Protein AF-A0A954X189-F1 (afdb_monomer)

Radius of gyration: 16.91 Å; Cα contacts (8 Å, |Δi|>4): 92; chains: 1; bounding box: 47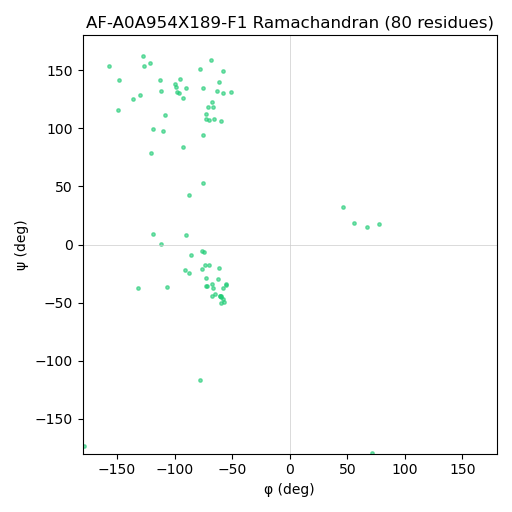×26×45 Å

Sequence (82 aa):
MPQSRTRPLLLAHYMPWYEAAPEQGQWGWHWTMNHFDPEREDERRAIASHYYPAIGPYDSGDAKVIEYHLLLMKIAGIDGVI

Foldseek 3Di:
DPDPPDDDAAAAADDLQWADDVVVLDGGCQFQVVPARQVPQDVHGTGPDPDADPVGRDHSPDPVVVVVVVVVCVVVVHPYYD

Mean predicted aligned error: 4.97 Å

Secondary structure (DSSP, 8-state):
------PPP-EE-------EEGGGTEE-HHHHTTT--TT-BSSSB--S-SSPPTT-S--TT-HHHHHHHHHHHHHTT--EE-

Structure (mmCIF, N/CA/C/O backbone):
data_AF-A0A954X189-F1
#
_entry.id   AF-A0A954X189-F1
#
loop_
_atom_site.group_PDB
_atom_site.id
_atom_site.type_symbol
_atom_site.label_atom_id
_atom_site.label_alt_id
_atom_site.label_comp_id
_atom_site.label_asym_id
_atom_site.label_entity_id
_atom_site.label_seq_id
_atom_site.pdbx_PDB_ins_code
_atom_site.Cartn_x
_atom_site.Cartn_y
_atom_site.Cartn_z
_atom_site.occupancy
_atom_site.B_iso_or_equiv
_atom_site.auth_seq_id
_atom_site.auth_comp_id
_atom_site.auth_asym_id
_atom_site.auth_atom_id
_atom_site.pdbx_PDB_model_num
ATOM 1 N N . MET A 1 1 ? -32.281 7.982 28.656 1.00 46.09 1 MET A N 1
ATOM 2 C CA . MET A 1 1 ? -31.211 8.276 27.679 1.00 46.09 1 MET A CA 1
ATOM 3 C C . MET A 1 1 ? -30.423 6.993 27.470 1.00 46.09 1 MET A C 1
ATOM 5 O O . MET A 1 1 ? -29.958 6.464 28.475 1.00 46.09 1 MET A O 1
ATOM 9 N N . PRO A 1 2 ? -30.324 6.431 26.254 1.00 58.00 2 PRO A N 1
ATOM 10 C CA . PRO A 1 2 ? -29.439 5.295 26.032 1.00 58.00 2 PRO A CA 1
ATOM 11 C C . PRO A 1 2 ? -27.995 5.743 26.286 1.00 58.00 2 PRO A C 1
ATOM 13 O O . PRO A 1 2 ? -27.575 6.812 25.846 1.00 58.00 2 PRO A O 1
ATOM 16 N N . GLN A 1 3 ? -27.265 4.956 27.067 1.00 56.88 3 GLN A N 1
ATOM 17 C CA . GLN A 1 3 ? -25.877 5.224 27.421 1.00 56.88 3 GLN A CA 1
ATOM 18 C C . GLN A 1 3 ? -25.022 5.098 26.151 1.00 56.88 3 GLN A C 1
ATOM 20 O O . GLN A 1 3 ? -24.981 4.035 25.533 1.00 56.88 3 GLN A O 1
ATOM 25 N N . SER A 1 4 ? -24.364 6.184 25.743 1.00 65.19 4 SER A N 1
ATOM 26 C CA . SER A 1 4 ? -23.361 6.162 24.676 1.00 65.19 4 SER A CA 1
ATOM 27 C C . SER A 1 4 ? -22.230 5.218 25.087 1.00 65.19 4 SER A C 1
ATOM 29 O O . SER A 1 4 ? -21.435 5.553 25.964 1.00 65.19 4 SER A O 1
ATOM 31 N N . ARG A 1 5 ? -22.154 4.032 24.476 1.00 68.12 5 ARG A N 1
ATOM 32 C CA . ARG A 1 5 ? -20.985 3.154 24.603 1.00 68.12 5 ARG A CA 1
ATOM 33 C C . ARG A 1 5 ? -19.824 3.801 23.854 1.00 68.12 5 ARG A C 1
ATOM 35 O O . ARG A 1 5 ? -19.807 3.804 22.627 1.00 68.12 5 ARG A O 1
ATOM 42 N N . THR A 1 6 ? -18.850 4.333 24.583 1.00 81.69 6 THR A N 1
ATOM 43 C CA . THR A 1 6 ? -17.554 4.715 24.017 1.00 81.69 6 THR A CA 1
ATOM 44 C C . THR A 1 6 ? -16.862 3.436 23.550 1.00 81.69 6 THR A C 1
ATOM 46 O O . THR A 1 6 ? -16.485 2.600 24.372 1.00 81.69 6 THR A O 1
ATOM 49 N N . ARG A 1 7 ? -16.765 3.230 22.232 1.00 89.56 7 ARG A N 1
ATOM 50 C CA . ARG A 1 7 ? -15.993 2.111 21.675 1.00 89.56 7 ARG A CA 1
ATOM 51 C C . ARG A 1 7 ? -14.493 2.439 21.705 1.00 89.56 7 ARG A C 1
ATOM 53 O O . ARG A 1 7 ? -14.153 3.622 21.628 1.00 89.56 7 ARG A O 1
ATOM 60 N N . PRO A 1 8 ? -13.609 1.432 21.821 1.00 93.50 8 PRO A N 1
ATOM 61 C CA . PRO A 1 8 ? -12.167 1.644 21.735 1.00 93.50 8 PRO A CA 1
ATOM 62 C C . PRO A 1 8 ? -11.767 2.283 20.400 1.00 93.50 8 PRO A C 1
ATOM 64 O O . PRO A 1 8 ? -12.406 2.019 19.383 1.00 93.50 8 PRO A O 1
ATOM 67 N N . LEU A 1 9 ? -10.694 3.078 20.410 1.00 95.25 9 LEU A N 1
ATOM 68 C CA . LEU A 1 9 ? -10.059 3.575 19.190 1.00 95.25 9 LEU A CA 1
ATOM 69 C C . LEU A 1 9 ? -9.421 2.399 18.439 1.00 95.25 9 LEU A C 1
ATOM 71 O O . LEU A 1 9 ? -8.568 1.709 19.002 1.00 95.25 9 LEU A O 1
ATOM 75 N N . LEU A 1 10 ? -9.820 2.181 17.186 1.00 96.62 10 LEU A N 1
ATOM 76 C CA . LEU A 1 10 ? -9.286 1.114 16.341 1.00 96.62 10 LEU A CA 1
ATOM 77 C C . LEU A 1 10 ? -8.389 1.698 15.247 1.00 96.62 10 LEU A C 1
ATOM 79 O O . LEU A 1 10 ? -8.880 2.347 14.327 1.00 96.62 10 LEU A O 1
ATOM 83 N N . LEU A 1 11 ? -7.084 1.436 15.329 1.00 97.88 11 LEU A N 1
ATOM 84 C CA . LEU A 1 11 ? -6.095 1.883 14.345 1.00 97.88 11 LEU A CA 1
ATOM 85 C C . LEU A 1 11 ? -5.511 0.690 13.587 1.00 97.88 11 LEU A C 1
ATOM 87 O O . LEU A 1 11 ? -5.260 -0.359 14.184 1.00 97.88 11 LEU A O 1
ATOM 91 N N . ALA A 1 12 ? -5.277 0.859 12.288 1.00 97.75 12 ALA A N 1
ATOM 92 C CA . ALA A 1 12 ? -4.576 -0.117 11.460 1.00 97.75 12 ALA A CA 1
ATOM 93 C C . ALA A 1 12 ? -3.108 0.282 11.273 1.00 97.75 12 ALA A C 1
ATOM 95 O O . ALA A 1 12 ? -2.818 1.432 10.967 1.00 97.75 12 ALA A O 1
ATOM 96 N N . HIS A 1 13 ? -2.191 -0.675 11.403 1.00 97.94 13 HIS A N 1
ATOM 97 C CA . HIS A 1 13 ? -0.805 -0.479 10.984 1.00 97.94 13 HIS A CA 1
ATOM 98 C C . HIS A 1 13 ? -0.754 -0.484 9.452 1.00 97.94 13 HIS A C 1
ATOM 100 O O . HIS A 1 13 ? -1.064 -1.508 8.832 1.00 97.94 13 HIS A O 1
ATOM 106 N N . TYR A 1 14 ? -0.445 0.661 8.847 1.00 97.38 14 TYR A N 1
ATOM 107 C CA . TYR A 1 14 ? -0.497 0.856 7.400 1.00 97.38 14 TYR A CA 1
ATOM 108 C C . TYR A 1 14 ? 0.905 1.043 6.834 1.00 97.38 14 TYR A C 1
ATOM 110 O O . TYR A 1 14 ? 1.677 1.856 7.327 1.00 97.38 14 TYR A O 1
ATOM 118 N N . MET A 1 15 ? 1.223 0.317 5.763 1.00 97.00 15 MET A N 1
ATOM 119 C CA . MET A 1 15 ? 2.563 0.319 5.180 1.00 97.00 15 MET A CA 1
ATOM 120 C C . MET A 1 15 ? 2.575 1.035 3.819 1.00 97.00 15 MET A C 1
ATOM 122 O O . MET A 1 15 ? 2.234 0.413 2.809 1.00 97.00 15 MET A O 1
ATOM 126 N N . PRO A 1 16 ? 2.971 2.322 3.750 1.00 95.44 16 PRO A N 1
ATOM 127 C CA . PRO A 1 16 ? 2.978 3.116 2.518 1.00 95.44 16 PRO A CA 1
ATOM 128 C C . PRO A 1 16 ? 4.289 2.960 1.723 1.00 95.44 16 PRO A C 1
ATOM 130 O O . PRO A 1 16 ? 4.865 3.943 1.269 1.00 95.44 16 PRO A O 1
ATOM 133 N N . TRP A 1 17 ? 4.807 1.737 1.612 1.00 96.38 17 TRP A N 1
ATOM 134 C CA . TRP A 1 17 ? 6.166 1.454 1.118 1.00 96.38 17 TRP A CA 1
ATOM 135 C C . TRP A 1 17 ? 6.218 0.590 -0.153 1.00 96.38 17 TRP A C 1
ATOM 137 O O . TRP A 1 17 ? 7.275 0.110 -0.551 1.00 96.38 17 TRP A O 1
ATOM 147 N N . TYR A 1 18 ? 5.071 0.334 -0.777 1.00 97.62 18 TYR A N 1
ATOM 148 C CA . TYR A 1 18 ? 4.994 -0.409 -2.034 1.00 97.62 18 TYR A CA 1
ATOM 149 C C . TYR A 1 18 ? 5.090 0.552 -3.215 1.00 97.62 18 TYR A C 1
ATOM 151 O O . TYR A 1 18 ? 4.389 1.559 -3.216 1.00 97.62 18 TYR A O 1
ATOM 15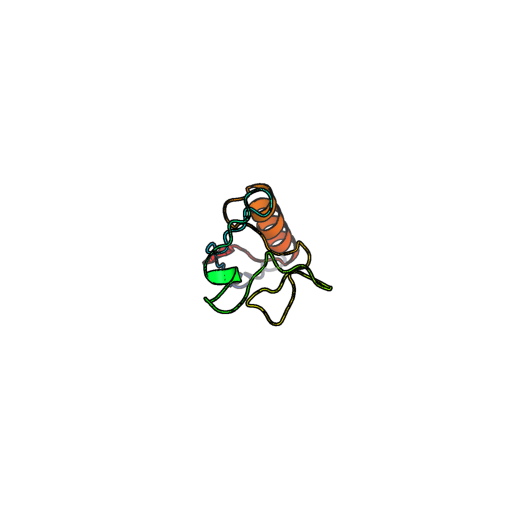9 N N . GLU A 1 19 ? 5.898 0.223 -4.219 1.00 96.81 19 GLU A N 1
ATOM 160 C CA . GLU A 1 19 ? 6.070 1.025 -5.438 1.00 96.81 19 GLU A CA 1
ATOM 161 C C . GLU A 1 19 ? 5.905 0.119 -6.656 1.00 96.81 19 GLU A C 1
ATOM 163 O O . GLU A 1 19 ? 6.547 -0.933 -6.734 1.00 96.81 19 GLU A O 1
ATOM 168 N N . ALA A 1 20 ? 5.055 0.504 -7.600 1.00 95.38 20 ALA A N 1
ATOM 169 C CA . ALA A 1 20 ? 4.806 -0.273 -8.805 1.00 95.38 20 ALA A CA 1
ATOM 170 C C . ALA A 1 20 ? 4.454 0.653 -9.971 1.00 95.38 20 ALA A C 1
ATOM 172 O O . ALA A 1 20 ? 3.386 1.261 -10.000 1.00 95.38 20 ALA A O 1
ATOM 173 N N . ALA A 1 21 ? 5.303 0.671 -10.995 1.00 87.88 21 ALA A N 1
ATOM 174 C CA . ALA A 1 21 ? 4.988 1.267 -12.287 1.00 87.88 21 ALA A CA 1
ATOM 175 C C . ALA A 1 21 ? 5.102 0.187 -13.375 1.00 87.88 21 ALA A C 1
ATOM 177 O O . ALA A 1 21 ? 6.107 0.148 -14.088 1.00 87.88 21 ALA A O 1
ATOM 178 N N . PRO A 1 22 ? 4.088 -0.695 -13.518 1.00 79.75 22 PRO A N 1
ATOM 179 C CA . PRO A 1 22 ? 4.138 -1.822 -14.452 1.00 79.75 22 PRO A CA 1
ATOM 180 C C . PRO A 1 22 ? 4.364 -1.377 -15.900 1.00 79.75 22 PRO A C 1
ATOM 182 O O . PRO A 1 22 ? 5.144 -1.989 -16.616 1.00 79.75 22 PRO A O 1
ATOM 185 N N . GLU A 1 23 ? 3.761 -0.252 -16.295 1.00 82.56 23 GLU A N 1
ATOM 186 C CA . GLU A 1 23 ? 3.936 0.368 -17.620 1.00 82.56 23 GLU A CA 1
ATOM 187 C C . GLU A 1 23 ? 5.389 0.801 -17.901 1.00 82.56 23 GLU A C 1
ATOM 189 O O . GLU A 1 23 ? 5.771 1.012 -19.049 1.00 82.56 23 GLU A O 1
ATOM 194 N N . GLN A 1 24 ? 6.201 0.969 -16.853 1.00 85.00 24 GLN A N 1
ATOM 195 C CA . GLN A 1 24 ? 7.607 1.378 -16.924 1.00 85.00 24 GLN A CA 1
ATOM 196 C C . GLN A 1 24 ? 8.569 0.256 -16.500 1.00 85.00 24 GLN A C 1
ATOM 198 O O . GLN A 1 24 ? 9.777 0.492 -16.458 1.00 85.00 24 GLN A O 1
ATOM 203 N N . GLY A 1 25 ? 8.056 -0.926 -16.139 1.00 84.12 25 GLY A N 1
ATOM 204 C CA . GLY A 1 25 ? 8.864 -2.040 -15.632 1.00 84.12 25 GLY A CA 1
ATOM 205 C C . GLY A 1 25 ? 9.517 -1.799 -14.265 1.00 84.12 25 GLY A C 1
ATOM 206 O O . GLY A 1 25 ? 10.450 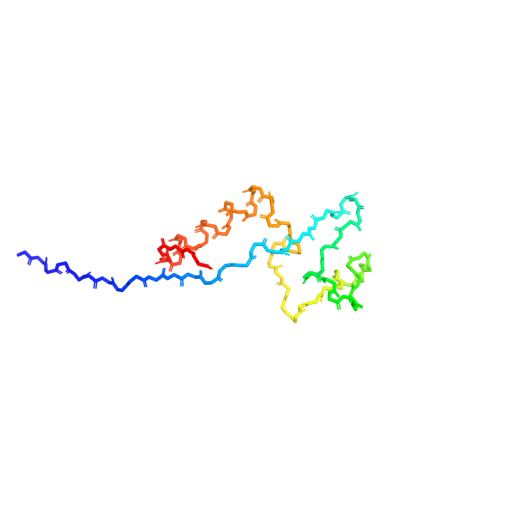-2.505 -13.883 1.00 84.12 25 GLY A O 1
ATOM 207 N N . GLN A 1 26 ? 9.079 -0.782 -13.514 1.00 90.44 26 GLN A N 1
ATOM 208 C CA . GLN A 1 26 ? 9.708 -0.416 -12.241 1.00 90.44 26 GLN A CA 1
ATOM 209 C C . GLN A 1 26 ? 8.952 -1.008 -11.055 1.00 90.44 26 GLN A C 1
ATOM 211 O O . GLN A 1 26 ? 7.732 -0.869 -10.936 1.00 90.44 26 GLN A O 1
ATOM 216 N N . TRP A 1 27 ? 9.709 -1.631 -10.153 1.00 95.25 27 TRP A N 1
ATOM 217 C CA . TRP A 1 27 ? 9.192 -2.348 -8.994 1.00 95.25 27 TRP A CA 1
ATOM 218 C C . TRP A 1 27 ? 10.007 -2.015 -7.748 1.00 95.25 27 TRP A C 1
ATOM 220 O O . TRP A 1 27 ? 11.227 -2.190 -7.724 1.00 95.25 27 TRP A O 1
ATOM 230 N N . GLY A 1 28 ? 9.324 -1.564 -6.698 1.00 95.62 28 GLY A N 1
ATOM 231 C CA . GLY A 1 28 ? 9.940 -1.261 -5.411 1.00 95.62 28 GLY A CA 1
ATOM 232 C C . GLY A 1 28 ? 10.432 -2.504 -4.679 1.00 95.62 28 GLY A C 1
ATOM 233 O O . GLY A 1 28 ? 9.939 -3.620 -4.880 1.00 95.62 28 GLY A O 1
ATOM 234 N N . TRP A 1 29 ? 11.370 -2.297 -3.752 1.00 96.69 29 TRP A N 1
ATOM 235 C CA . TRP A 1 29 ? 11.978 -3.377 -2.970 1.00 96.69 29 TRP A CA 1
ATOM 236 C C . TRP A 1 29 ? 10.946 -4.238 -2.231 1.00 96.69 29 TRP A C 1
ATOM 238 O O . TRP A 1 29 ? 11.115 -5.447 -2.141 1.00 96.69 29 TRP A O 1
ATOM 248 N N . HIS A 1 30 ? 9.834 -3.666 -1.767 1.00 97.06 30 HIS A N 1
ATOM 249 C CA . HIS A 1 30 ? 8.804 -4.427 -1.052 1.00 97.06 30 HIS A CA 1
ATOM 250 C C . HIS A 1 30 ? 8.010 -5.409 -1.927 1.00 97.06 30 HIS A C 1
ATOM 252 O O . HIS A 1 30 ? 7.413 -6.340 -1.386 1.00 97.06 30 HIS A O 1
ATOM 258 N N . TRP A 1 31 ? 8.027 -5.260 -3.257 1.00 97.00 31 TRP A N 1
ATOM 259 C CA . TRP A 1 31 ? 7.475 -6.268 -4.169 1.00 97.00 31 TRP A CA 1
ATOM 260 C C . TRP A 1 31 ? 8.505 -7.299 -4.624 1.00 97.00 31 TRP A C 1
ATOM 262 O O . TRP A 1 31 ? 8.111 -8.394 -5.016 1.00 97.00 31 TRP A O 1
ATOM 272 N N . THR A 1 32 ? 9.801 -6.987 -4.562 1.00 96.19 32 THR A N 1
ATOM 273 C CA . THR A 1 32 ? 10.862 -7.841 -5.120 1.00 96.19 32 THR A CA 1
ATOM 274 C C . THR A 1 32 ? 11.673 -8.569 -4.049 1.00 96.19 32 THR A C 1
ATOM 276 O O . THR A 1 32 ? 12.080 -9.710 -4.249 1.00 96.19 32 THR A O 1
ATOM 279 N N . MET A 1 33 ? 11.931 -7.939 -2.901 1.00 96.25 33 MET A N 1
ATOM 280 C CA . MET A 1 33 ? 12.819 -8.405 -1.826 1.00 96.25 33 MET A CA 1
ATOM 281 C C . MET A 1 33 ? 14.175 -8.930 -2.346 1.00 96.25 33 MET A C 1
ATOM 283 O O . MET A 1 33 ? 14.743 -9.863 -1.782 1.00 96.25 33 MET A O 1
ATOM 287 N N . ASN A 1 34 ? 14.685 -8.353 -3.446 1.00 93.00 34 ASN A N 1
ATOM 288 C CA . ASN A 1 34 ? 15.885 -8.794 -4.183 1.00 93.00 34 ASN A CA 1
ATOM 289 C C . ASN A 1 34 ? 15.865 -10.261 -4.669 1.00 93.00 34 ASN A C 1
ATOM 291 O O . ASN A 1 34 ? 16.919 -10.824 -4.965 1.00 93.00 34 ASN A O 1
ATOM 295 N N . HIS A 1 35 ? 14.693 -10.893 -4.737 1.00 94.12 35 HIS A N 1
ATOM 296 C CA . HIS A 1 35 ? 14.554 -12.302 -5.115 1.00 94.12 35 HIS A CA 1
ATOM 297 C C . HIS A 1 35 ? 13.481 -12.537 -6.181 1.00 94.12 35 HIS A C 1
ATOM 299 O O . HIS A 1 35 ? 13.653 -13.377 -7.060 1.00 94.12 35 HIS A O 1
ATOM 305 N N . PHE A 1 36 ? 12.383 -11.794 -6.100 1.00 94.38 36 PHE A N 1
ATOM 306 C CA . PHE A 1 36 ? 11.238 -11.908 -6.984 1.00 94.38 36 PHE A CA 1
ATOM 307 C C . PHE A 1 36 ? 11.331 -10.889 -8.117 1.00 94.38 36 PHE A C 1
ATOM 309 O O . PHE A 1 36 ? 11.767 -9.756 -7.910 1.00 94.38 36 PHE A O 1
ATOM 316 N N . ASP A 1 37 ? 10.902 -11.313 -9.302 1.00 93.75 37 ASP A N 1
ATOM 317 C CA . ASP A 1 37 ? 10.899 -10.521 -10.528 1.00 93.75 37 ASP A CA 1
ATOM 318 C C . ASP A 1 37 ? 9.453 -10.370 -11.034 1.00 93.75 37 ASP A C 1
ATOM 320 O O . ASP A 1 37 ? 8.924 -11.299 -11.653 1.00 93.75 37 ASP A O 1
ATOM 324 N N . PRO A 1 38 ? 8.791 -9.230 -10.770 1.00 93.62 38 PRO A N 1
ATOM 325 C CA . PRO A 1 38 ? 7.396 -9.049 -11.147 1.00 93.62 38 PRO A CA 1
ATOM 326 C C . PRO A 1 38 ? 7.170 -8.811 -12.650 1.00 93.62 38 PRO A C 1
ATOM 328 O O . PRO A 1 38 ? 6.008 -8.779 -13.070 1.00 93.62 38 PRO A O 1
ATOM 331 N N . GLU A 1 39 ? 8.226 -8.652 -13.460 1.00 91.75 39 GLU A N 1
ATOM 332 C CA . GLU A 1 39 ? 8.108 -8.658 -14.929 1.00 91.75 39 GLU A CA 1
ATOM 333 C C . GLU A 1 39 ? 7.917 -10.071 -15.485 1.00 91.75 39 GLU A C 1
ATOM 335 O O . GLU A 1 39 ? 7.379 -10.246 -16.580 1.00 91.75 39 GLU A O 1
ATOM 340 N N . ARG A 1 40 ? 8.298 -11.103 -14.722 1.00 88.44 40 ARG A N 1
ATOM 341 C CA . ARG A 1 40 ? 7.993 -12.493 -15.067 1.00 88.44 40 ARG A CA 1
ATOM 342 C C . ARG A 1 40 ? 6.525 -12.773 -14.778 1.00 88.44 40 ARG A C 1
ATOM 344 O O . ARG A 1 40 ? 6.120 -13.083 -13.655 1.00 88.44 40 ARG A O 1
ATOM 351 N N . GLU A 1 41 ? 5.727 -12.621 -15.823 1.00 79.31 41 GLU A N 1
ATOM 352 C CA . GLU A 1 41 ? 4.308 -12.950 -15.860 1.00 79.31 41 GLU A CA 1
ATOM 353 C C . GLU A 1 41 ? 4.111 -14.380 -16.370 1.00 79.31 41 GLU A C 1
ATOM 355 O O . GLU A 1 41 ? 3.874 -14.602 -17.555 1.00 79.31 41 GLU A O 1
ATOM 360 N N . ASP A 1 42 ? 4.219 -15.351 -15.460 1.00 82.38 42 ASP A N 1
ATOM 361 C CA . ASP A 1 42 ? 3.718 -16.706 -15.709 1.00 82.38 4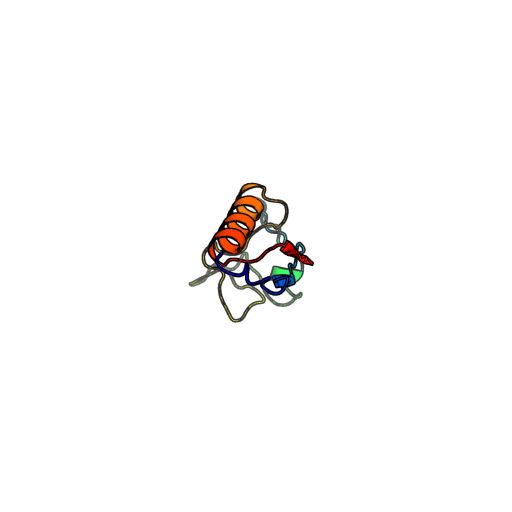2 ASP A CA 1
ATOM 362 C C . ASP A 1 42 ? 2.181 -16.706 -15.518 1.00 82.38 42 ASP A C 1
ATOM 364 O O . ASP A 1 42 ? 1.453 -15.999 -16.210 1.00 82.38 42 ASP A O 1
ATOM 368 N N . GLU A 1 43 ? 1.639 -17.438 -14.540 1.00 84.94 43 GLU A N 1
ATOM 369 C CA . GLU A 1 43 ? 0.201 -17.383 -14.209 1.00 84.94 43 GLU A CA 1
ATOM 370 C C . GLU A 1 43 ? -0.195 -16.077 -13.496 1.00 84.94 43 GLU A C 1
ATOM 372 O O . GLU A 1 43 ? -1.336 -15.620 -13.574 1.00 84.94 43 GLU A O 1
ATOM 377 N N . ARG A 1 44 ? 0.754 -15.489 -12.760 1.00 89.56 44 ARG A N 1
ATOM 378 C CA . ARG A 1 44 ? 0.660 -14.190 -12.082 1.00 89.56 44 ARG A CA 1
ATOM 379 C C . ARG A 1 44 ? 2.068 -13.644 -11.858 1.00 89.56 44 ARG A C 1
ATOM 381 O O . ARG A 1 44 ? 2.999 -14.432 -11.708 1.00 89.56 44 ARG A O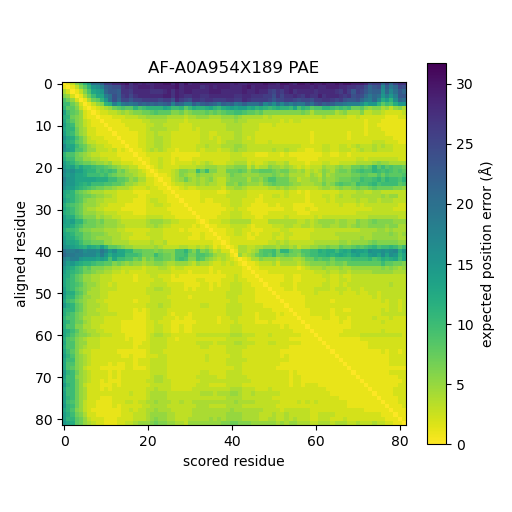 1
ATOM 388 N N . ARG A 1 45 ? 2.215 -12.315 -11.767 1.00 92.62 45 ARG A N 1
ATOM 389 C CA . ARG A 1 45 ? 3.507 -11.660 -11.471 1.00 92.62 45 ARG A CA 1
ATOM 390 C C . ARG A 1 45 ? 4.163 -12.274 -10.234 1.00 92.62 45 ARG A C 1
ATOM 392 O O . ARG A 1 45 ? 3.508 -12.378 -9.189 1.00 92.62 45 ARG A O 1
ATOM 399 N N . ALA A 1 46 ? 5.440 -12.629 -10.327 1.00 94.31 46 ALA A N 1
ATOM 400 C CA . ALA A 1 46 ? 6.196 -13.114 -9.179 1.00 94.31 46 ALA A CA 1
ATOM 401 C C . ALA A 1 46 ? 6.503 -11.950 -8.222 1.00 94.31 46 ALA A C 1
ATOM 403 O O . ALA A 1 46 ? 7.327 -11.090 -8.514 1.00 94.31 46 ALA A O 1
ATOM 404 N N . ILE A 1 47 ? 5.832 -11.928 -7.069 1.00 96.50 47 ILE A N 1
ATOM 405 C CA . ILE A 1 47 ? 6.003 -10.904 -6.032 1.00 96.50 47 ILE A CA 1
ATOM 406 C C . ILE A 1 47 ? 6.423 -11.523 -4.704 1.00 96.50 47 ILE A C 1
ATOM 408 O O . ILE A 1 47 ? 6.108 -12.678 -4.410 1.00 96.50 47 ILE A O 1
ATOM 412 N N . ALA A 1 48 ? 7.060 -10.715 -3.864 1.00 96.75 48 ALA A N 1
ATOM 413 C CA . ALA A 1 48 ? 7.508 -11.066 -2.525 1.00 96.75 48 ALA A CA 1
ATOM 414 C C . ALA A 1 48 ? 6.360 -11.134 -1.499 1.00 96.75 48 ALA A C 1
ATOM 416 O O . ALA A 1 48 ? 6.395 -10.504 -0.443 1.00 96.75 48 ALA A O 1
ATOM 417 N N . SER A 1 49 ? 5.319 -11.905 -1.807 1.00 95.69 49 SER A N 1
ATOM 418 C CA . SER A 1 49 ? 4.197 -12.157 -0.909 1.00 95.69 49 SER A CA 1
ATOM 419 C C . SER A 1 49 ? 3.626 -13.550 -1.138 1.00 95.69 49 SER A C 1
ATOM 421 O O . SER A 1 49 ? 3.487 -14.010 -2.270 1.00 95.69 49 SER A O 1
ATOM 423 N N . HIS A 1 50 ? 3.237 -14.215 -0.051 1.00 95.12 50 HIS A N 1
ATOM 424 C CA . HIS A 1 50 ? 2.507 -15.478 -0.138 1.00 95.12 50 HIS A CA 1
ATOM 425 C C . HIS A 1 50 ? 1.057 -15.267 -0.607 1.00 95.12 50 HIS A C 1
ATOM 427 O O . HIS A 1 50 ? 0.513 -16.076 -1.361 1.00 95.12 50 HIS A O 1
ATOM 433 N N . TYR A 1 51 ? 0.443 -14.156 -0.187 1.00 96.56 51 TYR A N 1
ATOM 434 C CA . TYR A 1 51 ? -0.913 -13.771 -0.572 1.00 96.56 51 TYR A CA 1
ATOM 435 C C . TYR A 1 51 ? -0.877 -12.736 -1.688 1.00 96.56 51 TYR A C 1
ATOM 437 O O . TYR A 1 51 ? -0.089 -11.791 -1.650 1.00 96.56 51 TYR A O 1
ATOM 445 N N . TYR A 1 52 ? -1.758 -12.894 -2.670 1.00 95.94 52 TYR A N 1
ATOM 446 C CA . TYR A 1 52 ? -1.844 -11.959 -3.781 1.00 95.94 52 TYR A CA 1
ATOM 447 C C . TYR A 1 52 ? -2.882 -10.873 -3.474 1.00 95.94 52 TYR A C 1
ATOM 449 O O . TYR A 1 52 ? -4.019 -11.227 -3.144 1.00 95.94 52 TYR A O 1
ATOM 457 N N . PRO A 1 53 ? -2.538 -9.576 -3.559 1.00 95.81 53 PRO A N 1
ATOM 458 C CA . PRO A 1 53 ? -3.515 -8.515 -3.349 1.00 95.81 53 PRO A CA 1
ATOM 459 C C . PRO A 1 53 ? -4.642 -8.595 -4.383 1.00 95.81 53 PRO A C 1
ATOM 461 O O . PRO A 1 53 ? -4.394 -8.828 -5.564 1.00 95.81 53 PRO A O 1
ATOM 464 N N . ALA A 1 54 ? -5.884 -8.352 -3.957 1.00 96.31 54 ALA A N 1
ATOM 465 C CA . ALA A 1 54 ? -7.050 -8.402 -4.845 1.00 96.31 54 ALA A CA 1
ATOM 466 C C . ALA A 1 54 ? -6.993 -7.369 -5.987 1.00 96.31 54 ALA A C 1
ATOM 468 O O . ALA A 1 54 ? -7.520 -7.623 -7.064 1.00 96.31 54 ALA A O 1
ATOM 469 N N . ILE A 1 55 ? -6.332 -6.229 -5.760 1.00 95.75 55 ILE A N 1
ATOM 470 C CA . ILE A 1 55 ? -6.098 -5.186 -6.772 1.00 95.75 55 ILE A CA 1
ATOM 471 C C . ILE A 1 55 ? -4.783 -5.387 -7.544 1.00 95.75 55 ILE A C 1
ATOM 473 O O . ILE A 1 55 ? -4.375 -4.516 -8.304 1.00 95.75 55 ILE A O 1
ATOM 477 N N . GLY A 1 56 ? -4.114 -6.527 -7.344 1.00 95.06 56 GLY A N 1
ATOM 478 C CA . GLY A 1 56 ? -2.764 -6.776 -7.836 1.00 95.06 56 GLY A CA 1
ATOM 479 C C . GLY A 1 56 ? -1.686 -5.976 -7.090 1.00 95.06 56 GLY A C 1
ATOM 480 O O . GLY A 1 56 ? -1.984 -5.255 -6.136 1.00 95.06 56 GLY A O 1
ATOM 481 N N . PRO A 1 57 ? -0.411 -6.132 -7.483 1.00 95.56 57 PRO A N 1
ATOM 482 C CA . PRO A 1 57 ? 0.683 -5.303 -6.991 1.00 95.56 57 PRO A CA 1
ATOM 483 C C . PRO A 1 57 ? 0.403 -3.831 -7.303 1.00 95.56 57 PRO A C 1
ATOM 485 O O . PRO A 1 57 ? 0.063 -3.494 -8.436 1.00 95.56 57 PRO A O 1
ATOM 488 N N . TYR A 1 58 ? 0.534 -2.970 -6.302 1.00 96.75 58 TYR A N 1
ATOM 489 C CA . TYR A 1 58 ? 0.114 -1.573 -6.373 1.00 96.75 58 TYR A CA 1
ATOM 490 C C . TYR A 1 58 ? 1.236 -0.616 -5.974 1.00 96.75 58 TYR A C 1
ATOM 492 O O . TYR A 1 58 ? 2.200 -1.000 -5.304 1.00 96.75 58 TYR A O 1
ATOM 500 N N . ASP A 1 59 ? 1.068 0.644 -6.361 1.00 97.06 59 ASP A N 1
ATOM 501 C CA . ASP A 1 59 ? 1.889 1.759 -5.911 1.00 97.06 59 ASP A CA 1
ATOM 502 C C . ASP A 1 59 ? 1.208 2.477 -4.740 1.00 97.06 59 ASP A C 1
ATOM 504 O O . ASP A 1 59 ? 0.021 2.803 -4.799 1.00 97.06 59 ASP A O 1
ATOM 508 N N . SER A 1 60 ? 1.941 2.717 -3.656 1.00 96.81 60 SER A N 1
ATOM 509 C CA . SER A 1 60 ? 1.417 3.388 -2.458 1.00 96.81 60 SER A CA 1
ATOM 510 C C . SER A 1 60 ? 1.218 4.888 -2.667 1.00 96.81 60 SER A C 1
ATOM 512 O O . SER A 1 60 ? 0.507 5.509 -1.878 1.00 96.81 60 SER A O 1
ATOM 514 N N . GLY A 1 61 ? 1.838 5.466 -3.699 1.00 95.31 61 GLY A N 1
ATOM 515 C CA . GLY A 1 61 ? 1.655 6.845 -4.136 1.00 95.31 61 GLY A CA 1
ATOM 516 C C . GLY A 1 61 ? 0.476 7.041 -5.094 1.00 95.31 61 GLY A C 1
ATOM 517 O O . GLY A 1 61 ? 0.117 8.189 -5.366 1.00 95.31 61 GLY A O 1
ATOM 518 N N . ASP A 1 62 ? -0.164 5.972 -5.587 1.00 96.06 62 ASP A N 1
ATOM 519 C C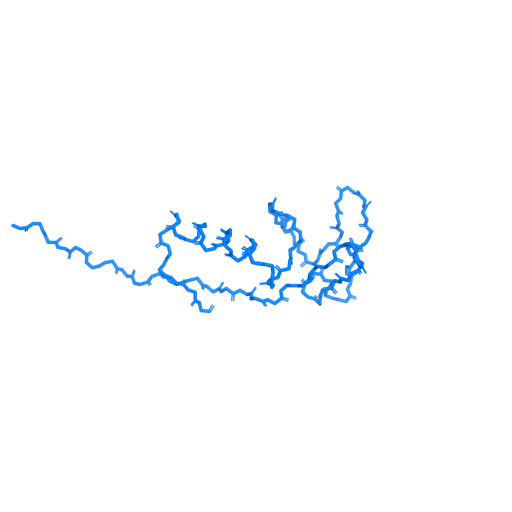A . ASP A 1 62 ? -1.361 6.095 -6.426 1.00 96.06 62 ASP A CA 1
ATOM 520 C C . ASP A 1 62 ? -2.566 6.558 -5.587 1.00 96.06 62 ASP A C 1
ATOM 522 O O . ASP A 1 62 ? -3.043 5.874 -4.676 1.00 96.06 62 ASP A O 1
ATOM 526 N N . ALA A 1 63 ? -3.111 7.724 -5.941 1.00 96.75 63 ALA A N 1
ATOM 527 C CA . ALA A 1 63 ? -4.269 8.318 -5.283 1.00 96.75 63 ALA A CA 1
ATOM 528 C C . ALA A 1 63 ? -5.498 7.390 -5.252 1.00 96.75 63 ALA A C 1
ATOM 530 O O . ALA A 1 63 ? -6.232 7.391 -4.262 1.00 96.75 63 ALA A O 1
ATOM 531 N N . LYS A 1 64 ? -5.717 6.573 -6.291 1.00 97.44 64 LYS A N 1
ATOM 532 C CA . LYS A 1 64 ? -6.843 5.624 -6.344 1.00 97.44 64 LYS A CA 1
ATOM 533 C C . LYS A 1 64 ? -6.644 4.456 -5.384 1.00 97.44 64 LYS A C 1
ATOM 535 O O . LYS A 1 64 ? -7.611 3.988 -4.788 1.00 97.44 64 LYS A O 1
ATOM 540 N N . VAL A 1 65 ? -5.402 4.001 -5.212 1.00 97.31 65 VAL A N 1
ATOM 541 C CA . VAL A 1 65 ? -5.047 2.945 -4.250 1.00 97.31 65 VAL A CA 1
ATOM 542 C C . VAL A 1 65 ? -5.239 3.457 -2.825 1.00 97.31 65 VAL A C 1
ATOM 544 O O . VAL A 1 65 ? -5.855 2.776 -2.004 1.00 97.31 65 VAL A O 1
ATOM 547 N N . ILE A 1 66 ? -4.788 4.684 -2.547 1.00 97.75 66 ILE A N 1
ATOM 548 C CA . ILE A 1 66 ? -4.994 5.342 -1.251 1.00 97.75 66 ILE A CA 1
ATOM 549 C C . ILE A 1 66 ? -6.493 5.475 -0.951 1.00 97.75 66 ILE A C 1
ATOM 551 O O . ILE A 1 66 ? -6.943 5.066 0.120 1.00 97.75 66 ILE A O 1
ATOM 555 N N . GLU A 1 67 ? -7.282 6.000 -1.892 1.00 98.12 67 GLU A N 1
ATOM 556 C CA . GLU A 1 67 ? -8.734 6.132 -1.731 1.00 98.12 67 GLU A CA 1
ATOM 557 C C . GLU A 1 67 ? -9.398 4.773 -1.468 1.00 98.12 67 GLU A C 1
ATOM 559 O O . GLU A 1 67 ? -10.168 4.634 -0.514 1.00 98.12 67 GLU A O 1
ATOM 564 N N . TYR A 1 68 ? -9.051 3.753 -2.255 1.00 98.06 68 TYR A N 1
ATOM 565 C CA . TYR A 1 68 ? -9.555 2.393 -2.084 1.00 98.06 68 TYR A CA 1
ATOM 566 C C . TYR A 1 68 ? -9.255 1.834 -0.683 1.00 98.06 68 TYR A C 1
ATOM 568 O O . TYR A 1 68 ? -10.174 1.368 -0.001 1.00 98.06 68 TYR A O 1
ATOM 576 N N . HIS A 1 69 ? -8.009 1.928 -0.205 1.00 98.12 69 HIS A N 1
ATOM 577 C CA . HIS A 1 69 ? -7.633 1.462 1.135 1.00 98.12 69 HIS A CA 1
ATOM 578 C C . HIS A 1 69 ? -8.394 2.196 2.247 1.00 98.12 69 HIS A C 1
ATOM 580 O O . HIS A 1 69 ? -8.909 1.552 3.165 1.00 98.12 69 HIS A O 1
ATOM 586 N N . LEU A 1 70 ? -8.524 3.523 2.156 1.00 97.44 70 LEU A N 1
ATOM 587 C CA . LEU A 1 70 ? -9.236 4.318 3.162 1.00 97.44 70 LEU A CA 1
ATOM 588 C C . LEU A 1 70 ? -10.742 4.017 3.181 1.00 97.44 70 LEU A C 1
ATOM 590 O O . LEU A 1 70 ? -11.349 3.956 4.255 1.00 97.44 70 LEU A O 1
ATOM 594 N N . LEU A 1 71 ? -11.355 3.783 2.017 1.00 98.19 71 LEU A N 1
ATOM 595 C CA . LEU A 1 71 ? -12.757 3.368 1.933 1.00 98.19 71 LEU A CA 1
ATOM 596 C C . LEU A 1 71 ? -12.976 1.985 2.555 1.00 98.19 71 LEU A C 1
ATOM 598 O O . LEU A 1 71 ? -13.931 1.812 3.316 1.00 98.19 71 LEU A O 1
ATOM 602 N N . LEU A 1 72 ? -12.082 1.024 2.302 1.00 98.12 72 LEU A N 1
ATOM 603 C CA . LEU A 1 72 ? -12.133 -0.289 2.951 1.00 98.12 72 LEU A CA 1
ATOM 604 C C . LEU A 1 72 ? -12.032 -0.175 4.475 1.00 98.12 72 LEU A C 1
ATOM 606 O O . LEU A 1 72 ? -12.833 -0.781 5.188 1.00 98.12 72 LEU A O 1
ATOM 610 N N . MET A 1 73 ? -11.100 0.636 4.979 1.00 97.88 73 MET A N 1
ATOM 611 C CA . MET A 1 73 ? -10.945 0.877 6.417 1.00 97.88 73 MET A CA 1
ATOM 612 C C . MET A 1 73 ? -12.212 1.477 7.031 1.00 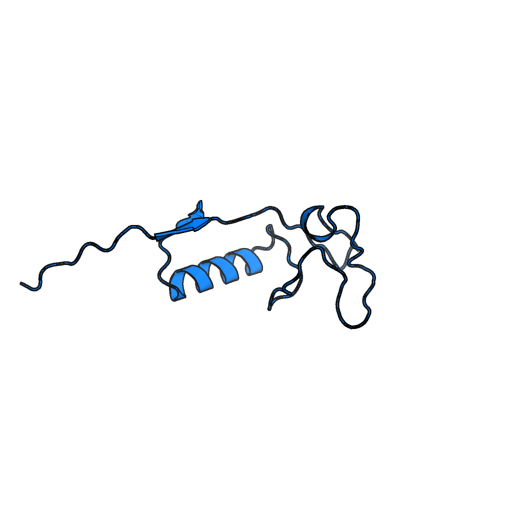97.88 73 MET A C 1
ATOM 614 O O . MET A 1 73 ? -12.685 1.005 8.067 1.00 97.88 73 MET A O 1
ATOM 618 N N . LYS A 1 74 ? -12.816 2.460 6.354 1.00 97.06 74 LYS A N 1
ATOM 619 C CA . LYS A 1 74 ? -14.071 3.084 6.786 1.00 97.06 74 LYS A CA 1
ATOM 620 C C . LYS A 1 74 ? -15.221 2.078 6.857 1.00 97.06 74 LYS A C 1
ATOM 622 O O . LYS A 1 74 ? -15.968 2.084 7.832 1.00 97.06 74 LYS A O 1
ATOM 627 N N . ILE A 1 75 ? -15.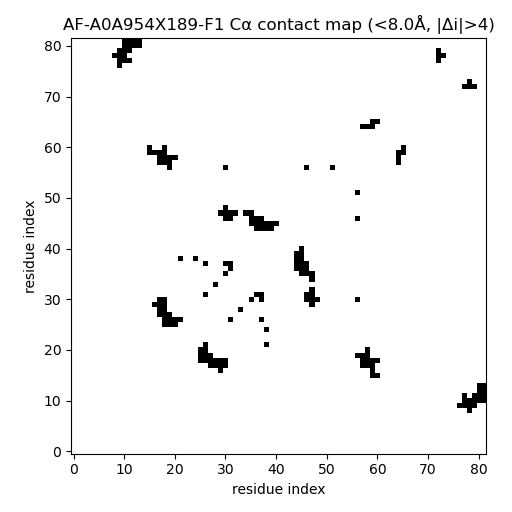357 1.207 5.854 1.00 97.88 75 ILE A N 1
ATOM 628 C CA . ILE A 1 75 ? -16.389 0.154 5.832 1.00 97.88 75 ILE A CA 1
ATOM 629 C C . ILE A 1 75 ? -16.128 -0.896 6.925 1.00 97.88 75 ILE A C 1
ATOM 631 O O . ILE A 1 75 ? -17.075 -1.397 7.528 1.00 97.88 75 ILE A O 1
ATOM 635 N N . ALA A 1 76 ? -14.862 -1.183 7.236 1.00 97.56 76 ALA A N 1
ATOM 636 C CA . ALA A 1 76 ? -14.463 -2.089 8.314 1.00 97.56 76 ALA A CA 1
ATOM 637 C C . ALA A 1 76 ? -14.599 -1.487 9.731 1.00 97.56 76 ALA A C 1
ATOM 639 O O . ALA A 1 76 ? -14.397 -2.197 10.715 1.00 97.56 76 ALA A O 1
ATOM 640 N N . GLY A 1 77 ? -14.938 -0.198 9.858 1.00 96.88 77 GLY A N 1
ATOM 641 C CA . GLY A 1 77 ? -15.074 0.488 11.148 1.00 96.88 77 GLY A CA 1
ATOM 642 C C . GLY A 1 77 ? -13.747 0.893 11.808 1.00 96.88 77 GLY A C 1
ATOM 643 O O . GLY A 1 77 ? -13.733 1.163 13.013 1.00 96.88 77 GLY A O 1
ATOM 644 N N . ILE A 1 78 ? -12.654 0.933 11.038 1.00 97.88 78 ILE A N 1
ATOM 645 C CA . ILE A 1 78 ? -11.331 1.411 11.468 1.00 97.88 78 ILE A CA 1
ATOM 646 C C . ILE A 1 78 ? -11.345 2.946 11.531 1.00 97.88 78 ILE A C 1
ATOM 648 O O . ILE A 1 78 ? -11.838 3.610 10.620 1.00 97.88 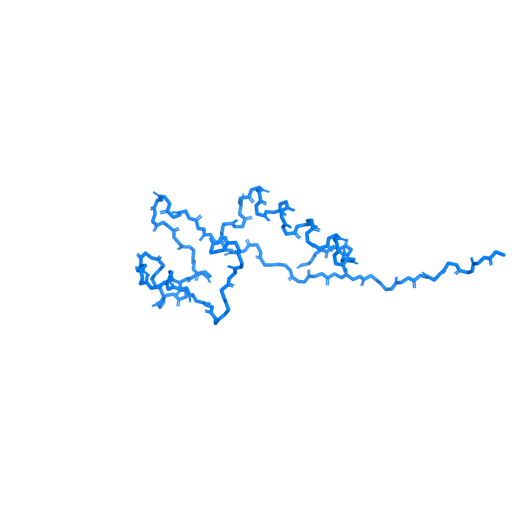78 ILE A O 1
ATOM 652 N N . ASP A 1 79 ? -10.802 3.505 12.613 1.00 96.12 79 ASP A N 1
ATOM 653 C CA . ASP A 1 79 ? -10.824 4.945 12.901 1.00 96.12 79 ASP A CA 1
ATOM 654 C C . ASP A 1 79 ? -9.653 5.708 12.279 1.00 96.12 79 ASP A C 1
ATOM 656 O O . ASP A 1 79 ? -9.745 6.915 12.057 1.00 96.12 79 ASP A O 1
ATOM 660 N N . GLY A 1 80 ? -8.547 5.019 12.009 1.00 96.12 80 GLY A N 1
ATOM 661 C CA . GLY A 1 80 ? -7.358 5.632 11.438 1.00 96.12 80 GLY A CA 1
ATOM 662 C C . GLY A 1 80 ? -6.235 4.638 11.189 1.00 96.12 80 GLY A C 1
ATOM 663 O O . GLY A 1 80 ? -6.396 3.427 11.354 1.00 96.12 80 GLY A O 1
ATOM 664 N N . VAL A 1 81 ? -5.086 5.178 10.799 1.00 96.94 81 VAL A N 1
ATOM 665 C CA . VAL A 1 81 ? -3.875 4.414 10.502 1.00 96.94 81 VAL A CA 1
ATOM 666 C C . VAL A 1 81 ? -2.686 4.930 11.302 1.00 96.94 81 VAL A C 1
ATOM 668 O O . VAL A 1 81 ? -2.663 6.106 11.676 1.00 96.94 81 VAL A O 1
ATOM 671 N N . ILE A 1 82 ? -1.724 4.045 11.554 1.00 95.75 82 ILE A N 1
ATOM 672 C CA . ILE A 1 82 ? -0.418 4.330 12.162 1.00 95.75 82 ILE A CA 1
ATOM 673 C C . ILE A 1 82 ? 0.703 3.703 11.347 1.00 95.75 82 ILE A C 1
ATOM 675 O O . ILE A 1 82 ? 0.443 2.649 10.718 1.00 95.75 82 ILE A O 1
#

pLDDT: mean 92.21, std 9.81, range [46.09, 98.19]

Nearest PDB structures (foldseek):
  6zdc-assembly1_A  TM=7.338E-01  e=2.529E-02  Homo sapiens
  4ad3-assembly4_D  TM=7.510E-01  e=7.577E-02  Bacteroides xylanisolvens XB1A
  6zfn-assembly1_AAA  TM=6.850E-01  e=6.606E-02  Homo sapiens

Solvent-accessible surface area (backbone atoms only — not comparable to full-atom values): 5213 Å² total; per-residue (Å²): 129,84,79,83,78,84,73,81,91,41,68,43,84,60,81,82,65,35,38,48,38,76,97,75,74,44,71,26,61,64,40,19,69,92,76,36,51,58,85,50,63,72,98,56,56,34,48,60,55,97,71,79,55,93,86,47,90,53,30,50,83,39,67,69,53,48,50,52,54,53,51,50,35,53,76,71,65,42,76,48,73,83